Protein AF-A0A920TPE2-F1 (afdb_monomer_lite)

pLDDT: mean 81.35, std 20.42, range [31.58, 96.75]

Sequence (72 aa):
MFKRSHVTNGGKLGMRSYSANSFYRTLIEATGKEPEWNFNKYLIARNGEVKHFNQSIEPDGPELVKYIKELL

Secondary structure (DSSP, 8-state):
-------SS--TT-S---PPPHHHHHHHHHHS----STT-EEEE-TTS-EEEE-TTS-TT-HHHHHHHHHT-

Structure (mmCIF, N/CA/C/O backbone):
data_AF-A0A920TPE2-F1
#
_entry.id   AF-A0A920TPE2-F1
#
loop_
_atom_site.group_PDB
_atom_site.id
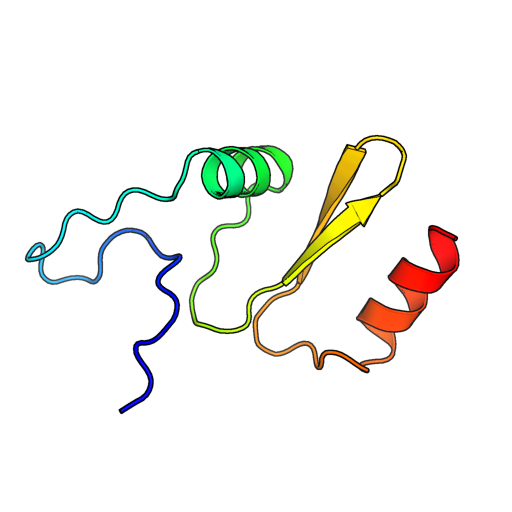_atom_site.type_symbol
_atom_site.label_atom_id
_atom_site.label_alt_id
_atom_site.label_comp_id
_atom_site.label_asym_id
_atom_site.label_entity_id
_atom_site.label_seq_id
_atom_site.pdbx_PDB_ins_code
_atom_site.Cartn_x
_atom_site.Cartn_y
_atom_site.Cartn_z
_atom_site.occupancy
_atom_site.B_iso_or_equiv
_atom_site.auth_seq_id
_atom_site.auth_comp_id
_atom_site.auth_asym_id
_atom_site.auth_atom_id
_atom_site.pdbx_PDB_model_num
ATOM 1 N N . MET A 1 1 ? 17.988 -21.328 1.138 1.00 34.41 1 MET A N 1
ATOM 2 C CA 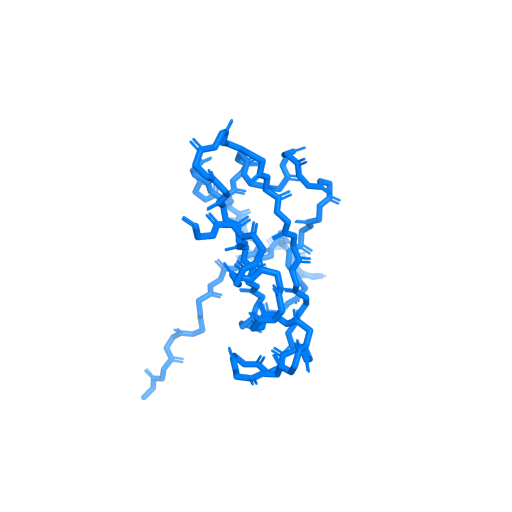. MET A 1 1 ? 18.269 -20.299 0.109 1.00 34.41 1 MET A CA 1
ATOM 3 C C . MET A 1 1 ? 16.946 -19.718 -0.378 1.00 34.41 1 MET A C 1
ATOM 5 O O . MET A 1 1 ? 16.284 -20.339 -1.197 1.00 34.41 1 MET A O 1
ATOM 9 N N . PHE A 1 2 ? 16.514 -18.573 0.152 1.00 31.58 2 PHE A N 1
ATOM 10 C CA . PHE A 1 2 ? 15.271 -17.927 -0.285 1.00 31.58 2 PHE A CA 1
ATOM 11 C C . PHE A 1 2 ? 15.558 -17.054 -1.516 1.00 31.58 2 PHE A C 1
ATOM 13 O O . PHE A 1 2 ? 16.280 -16.060 -1.423 1.00 31.58 2 PHE A O 1
ATOM 20 N N . LYS A 1 3 ? 15.044 -17.444 -2.690 1.00 37.72 3 LYS A N 1
ATOM 21 C CA . LYS A 1 3 ? 15.084 -16.602 -3.895 1.00 37.72 3 LYS A CA 1
ATOM 22 C C . LYS A 1 3 ? 14.190 -15.384 -3.644 1.00 37.72 3 LYS A C 1
ATOM 24 O O . LYS A 1 3 ? 12.982 -15.523 -3.505 1.00 37.72 3 LYS A O 1
ATOM 29 N N . ARG A 1 4 ? 14.815 -14.208 -3.546 1.00 43.03 4 ARG A N 1
ATOM 30 C CA . ARG A 1 4 ? 14.169 -12.893 -3.404 1.00 43.03 4 ARG A CA 1
ATOM 31 C C . ARG A 1 4 ? 13.101 -12.737 -4.496 1.00 43.03 4 ARG A C 1
ATOM 33 O O . ARG A 1 4 ? 13.388 -13.037 -5.653 1.00 43.03 4 ARG A O 1
ATOM 40 N N . SER A 1 5 ? 11.885 -12.336 -4.136 1.00 40.34 5 SER A N 1
ATOM 41 C CA . SER A 1 5 ? 10.814 -12.086 -5.104 1.00 40.34 5 SER A CA 1
ATOM 42 C C . SER A 1 5 ? 11.128 -10.780 -5.832 1.00 40.34 5 SER A C 1
ATOM 44 O O . SER A 1 5 ? 11.089 -9.703 -5.250 1.00 40.34 5 SER A O 1
ATOM 46 N N . HIS A 1 6 ? 11.562 -10.909 -7.083 1.00 53.66 6 HIS A N 1
ATOM 47 C CA . HIS A 1 6 ? 12.064 -9.829 -7.922 1.00 53.66 6 HIS A CA 1
ATOM 48 C C . HIS A 1 6 ? 10.884 -8.965 -8.389 1.00 53.66 6 HIS A C 1
ATOM 50 O O . HIS A 1 6 ? 9.959 -9.481 -9.013 1.00 53.66 6 HIS A O 1
ATOM 56 N N . VAL A 1 7 ? 10.888 -7.662 -8.108 1.00 52.78 7 VAL A N 1
ATOM 57 C CA . VAL A 1 7 ? 9.855 -6.750 -8.638 1.00 52.78 7 VAL A CA 1
ATOM 58 C C . VAL A 1 7 ? 10.450 -5.435 -9.170 1.00 52.78 7 VAL A C 1
ATOM 60 O O . VAL A 1 7 ? 9.706 -4.564 -9.588 1.00 52.78 7 VAL A O 1
ATOM 63 N N . THR A 1 8 ? 11.779 -5.294 -9.237 1.00 53.06 8 THR A N 1
ATOM 64 C CA . THR A 1 8 ? 12.419 -4.036 -9.658 1.00 53.06 8 THR A CA 1
ATOM 65 C C . THR A 1 8 ? 13.088 -4.175 -11.027 1.00 53.06 8 THR A C 1
ATOM 67 O O . THR A 1 8 ? 13.757 -5.176 -11.316 1.00 53.06 8 THR A O 1
ATOM 70 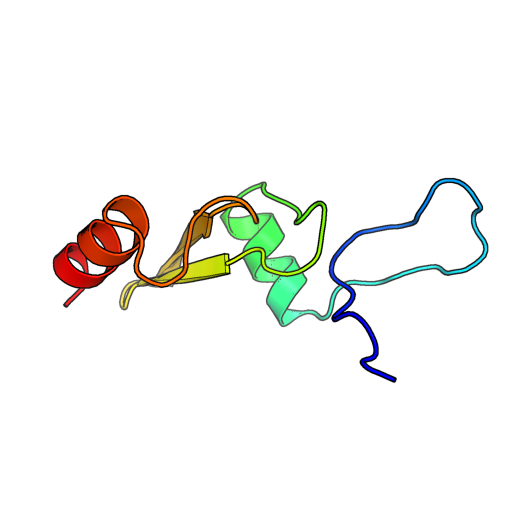N N . ASN A 1 9 ? 12.897 -3.181 -11.890 1.00 49.66 9 ASN A N 1
ATOM 71 C CA . ASN A 1 9 ? 13.601 -3.016 -13.149 1.00 49.66 9 ASN A CA 1
ATOM 72 C C . ASN A 1 9 ? 15.088 -2.791 -12.855 1.00 49.66 9 ASN A C 1
ATOM 74 O O . ASN A 1 9 ? 15.488 -1.789 -12.272 1.00 49.66 9 ASN A O 1
ATOM 78 N N . GLY A 1 10 ? 15.904 -3.752 -13.287 1.00 47.75 10 GLY A N 1
ATOM 79 C CA . GLY A 1 10 ? 17.292 -3.536 -13.691 1.00 47.75 10 GLY A CA 1
ATOM 80 C C . GLY A 1 10 ? 18.201 -2.846 -12.675 1.00 47.75 10 GLY A C 1
ATOM 81 O O . GLY A 1 10 ? 18.449 -1.646 -12.746 1.00 47.75 10 GLY A O 1
ATOM 82 N N . GLY A 1 11 ? 18.840 -3.637 -11.811 1.00 44.62 11 GLY A N 1
ATOM 83 C CA . GLY A 1 11 ? 20.045 -3.188 -11.118 1.00 44.62 11 GLY A CA 1
ATOM 84 C C . GLY A 1 11 ? 21.122 -2.711 -12.108 1.00 44.62 11 GLY A C 1
ATOM 85 O O . GLY A 1 11 ? 21.284 -3.284 -13.186 1.00 44.62 11 GLY A O 1
ATOM 86 N N . LYS A 1 12 ? 21.870 -1.687 -11.678 1.00 49.72 12 LYS A N 1
ATOM 87 C CA . LYS A 1 12 ? 22.965 -0.885 -12.283 1.00 49.72 12 LYS A CA 1
ATOM 88 C C . LYS A 1 12 ? 24.053 -1.602 -13.129 1.00 49.72 12 LYS A C 1
ATOM 90 O O . LYS A 1 12 ? 25.029 -0.974 -13.512 1.00 49.72 12 LYS A O 1
ATOM 95 N N . LEU A 1 13 ? 23.928 -2.897 -13.416 1.00 52.16 13 LEU A N 1
ATOM 96 C CA . LEU A 1 13 ? 24.932 -3.742 -14.076 1.00 52.16 13 LEU A CA 1
ATOM 97 C C . LEU A 1 13 ? 24.432 -4.472 -15.336 1.00 52.16 13 LEU A C 1
ATOM 99 O O . LEU A 1 13 ? 25.178 -5.269 -15.890 1.00 52.16 13 LEU A O 1
ATOM 103 N N . GLY A 1 14 ? 23.198 -4.240 -15.801 1.00 49.53 14 GLY A N 1
ATOM 104 C CA . GLY A 1 14 ? 22.744 -4.679 -17.135 1.00 49.53 14 GLY A CA 1
ATOM 105 C C . GLY A 1 14 ? 22.700 -6.196 -17.396 1.00 49.53 14 GLY A C 1
ATOM 106 O O . GLY A 1 14 ? 22.329 -6.611 -18.486 1.00 49.53 14 GLY A O 1
ATOM 107 N N . MET A 1 15 ? 23.029 -7.048 -16.419 1.00 50.84 15 MET A N 1
ATOM 108 C CA . MET A 1 15 ? 23.148 -8.501 -16.625 1.00 50.84 15 MET A CA 1
ATOM 109 C C . MET A 1 15 ? 21.824 -9.277 -16.524 1.00 50.84 15 MET A C 1
ATOM 111 O O . MET A 1 15 ? 21.812 -10.492 -16.708 1.00 50.84 15 MET A O 1
ATOM 115 N N . ARG A 1 16 ? 20.699 -8.605 -16.253 1.00 49.28 16 ARG A N 1
ATOM 116 C CA . ARG A 1 16 ? 19.350 -9.190 -16.302 1.00 49.28 16 ARG A CA 1
ATOM 117 C C . ARG A 1 16 ? 18.343 -8.126 -16.730 1.00 49.28 16 ARG A C 1
ATOM 119 O O . ARG A 1 16 ? 18.079 -7.201 -15.965 1.00 49.28 16 ARG A O 1
ATOM 126 N N . SER A 1 17 ? 17.755 -8.274 -17.916 1.00 50.25 17 SER A N 1
ATOM 127 C CA . SER A 1 17 ? 16.513 -7.578 -18.251 1.00 50.25 17 SER A CA 1
ATOM 128 C C . SER A 1 17 ? 15.399 -8.204 -17.412 1.00 50.25 17 SER A C 1
ATOM 130 O O . SER A 1 17 ? 15.006 -9.352 -17.614 1.00 50.25 17 SER A O 1
ATOM 132 N N . TYR A 1 18 ? 14.950 -7.486 -16.386 1.00 61.38 18 TYR A N 1
ATOM 133 C CA . TYR A 1 18 ? 13.821 -7.924 -15.579 1.00 61.38 18 TYR A CA 1
ATOM 134 C C . TYR A 1 18 ? 12.564 -7.274 -16.138 1.00 61.38 18 TYR A C 1
ATOM 136 O O . TYR A 1 18 ? 12.459 -6.056 -16.150 1.00 61.38 18 TYR A O 1
ATOM 144 N N . SER A 1 19 ? 11.640 -8.084 -16.647 1.00 71.38 19 SER A N 1
ATOM 145 C CA . SER A 1 19 ? 10.315 -7.614 -17.035 1.00 71.38 19 SER A CA 1
ATOM 146 C C . SER A 1 19 ? 9.350 -8.003 -15.928 1.00 71.38 19 SER A C 1
ATOM 148 O O . SER A 1 19 ? 9.215 -9.187 -15.609 1.00 71.38 19 SER A O 1
ATOM 150 N N . ALA A 1 20 ? 8.692 -7.014 -15.326 1.00 76.06 20 ALA A N 1
ATOM 151 C CA . ALA A 1 20 ? 7.615 -7.289 -14.391 1.00 76.06 20 ALA A CA 1
ATOM 152 C C . ALA A 1 20 ? 6.517 -8.117 -15.087 1.00 76.06 20 ALA A C 1
ATOM 154 O O . ALA A 1 20 ? 6.145 -7.861 -16.239 1.00 76.06 20 ALA A O 1
ATOM 155 N N . ASN A 1 21 ? 5.979 -9.117 -14.381 1.00 88.00 21 ASN A N 1
ATOM 156 C CA . ASN A 1 21 ? 4.807 -9.861 -14.850 1.00 88.00 21 ASN A CA 1
ATOM 157 C C . ASN A 1 21 ? 3.679 -8.868 -15.206 1.00 88.00 21 ASN A C 1
ATOM 159 O O . ASN A 1 21 ? 3.580 -7.805 -14.591 1.00 88.00 21 ASN A O 1
ATOM 163 N N . SER A 1 22 ? 2.853 -9.190 -16.208 1.00 91.69 22 SER A N 1
ATOM 164 C CA . SER A 1 22 ? 1.746 -8.332 -16.657 1.00 91.69 22 SER A CA 1
ATOM 165 C C . SER A 1 22 ? 0.869 -7.836 -15.507 1.00 91.69 22 SER A C 1
ATOM 167 O O . SER A 1 22 ? 0.546 -6.656 -15.483 1.00 91.69 22 SER A O 1
ATOM 169 N N . PHE A 1 23 ? 0.579 -8.678 -14.511 1.00 92.69 23 PHE A N 1
ATOM 170 C CA . PHE A 1 23 ? -0.187 -8.264 -13.333 1.00 92.69 23 PHE A CA 1
ATOM 171 C C . PHE A 1 23 ? 0.488 -7.119 -12.560 1.00 92.69 23 PHE A C 1
ATOM 173 O O . PHE A 1 23 ? -0.131 -6.092 -12.300 1.00 92.69 23 PHE A O 1
ATOM 180 N N . TYR A 1 24 ? 1.779 -7.255 -12.238 1.00 91.00 24 TYR A N 1
ATOM 181 C CA . TYR A 1 24 ? 2.515 -6.212 -11.518 1.00 91.00 24 TYR A CA 1
ATOM 182 C C . TYR A 1 24 ? 2.734 -4.956 -12.359 1.00 91.00 24 TYR A C 1
ATOM 184 O O . TYR A 1 24 ? 2.731 -3.868 -11.795 1.00 91.00 24 TYR A O 1
ATOM 192 N N . ARG A 1 25 ? 2.867 -5.074 -13.688 1.00 91.69 25 ARG A N 1
ATOM 193 C CA . ARG A 1 25 ? 2.897 -3.901 -14.577 1.00 91.69 25 ARG A CA 1
ATOM 194 C C . ARG A 1 25 ? 1.630 -3.070 -14.435 1.00 91.69 25 ARG A C 1
ATOM 196 O O . ARG A 1 25 ? 1.737 -1.875 -14.203 1.00 91.69 25 ARG A O 1
ATOM 203 N N . THR A 1 26 ? 0.461 -3.707 -14.444 1.00 94.44 26 THR A N 1
ATOM 204 C CA . THR A 1 26 ? -0.814 -3.007 -14.240 1.00 94.44 26 THR A CA 1
ATOM 205 C C . THR A 1 26 ? -0.895 -2.336 -12.866 1.00 94.44 26 THR A C 1
ATOM 207 O O . THR A 1 26 ? -1.384 -1.217 -12.765 1.00 94.44 26 THR A O 1
ATOM 210 N N . LEU A 1 27 ? -0.375 -2.963 -11.804 1.00 95.19 27 LEU A N 1
ATOM 211 C CA . LEU A 1 27 ? -0.335 -2.342 -10.470 1.00 95.19 27 LEU A CA 1
ATOM 212 C C . LEU A 1 27 ? 0.619 -1.139 -10.404 1.00 95.19 27 LEU A C 1
ATOM 214 O O . LEU A 1 27 ? 0.303 -0.130 -9.769 1.00 95.19 27 LEU A O 1
ATOM 218 N N . ILE A 1 28 ? 1.776 -1.231 -11.063 1.00 93.69 28 ILE A N 1
ATOM 219 C CA . ILE A 1 28 ? 2.743 -0.132 -11.171 1.00 93.69 28 ILE A CA 1
ATOM 220 C C . ILE A 1 28 ? 2.136 1.019 -11.976 1.00 93.69 28 ILE A C 1
ATOM 222 O O . ILE A 1 28 ? 2.223 2.160 -11.542 1.00 93.69 28 ILE A O 1
ATOM 226 N N . GLU A 1 29 ? 1.474 0.735 -13.097 1.00 93.69 29 GLU A N 1
ATOM 227 C CA . GLU A 1 29 ? 0.770 1.730 -13.916 1.00 93.69 29 GLU A CA 1
ATOM 228 C C . GLU A 1 29 ? -0.367 2.406 -13.138 1.00 93.69 29 GLU A C 1
ATOM 230 O O . GLU A 1 29 ? -0.484 3.628 -13.167 1.00 93.69 29 GLU A O 1
ATOM 235 N N . ALA A 1 30 ? -1.160 1.634 -12.387 1.00 95.38 30 ALA A N 1
ATOM 236 C CA . ALA A 1 30 ? -2.273 2.156 -11.595 1.00 95.38 30 ALA A CA 1
ATOM 237 C C . ALA A 1 30 ? -1.820 3.066 -10.441 1.00 95.38 30 ALA A C 1
ATOM 239 O O . ALA A 1 30 ? -2.531 3.996 -10.071 1.00 95.38 30 ALA A O 1
ATOM 240 N N . THR A 1 31 ? -0.648 2.803 -9.857 1.00 94.94 31 THR A N 1
ATOM 241 C CA . THR A 1 31 ? -0.153 3.533 -8.674 1.00 94.94 31 THR A CA 1
ATOM 242 C C . THR A 1 31 ? 0.948 4.546 -8.983 1.00 94.94 31 THR A C 1
ATOM 244 O O . THR A 1 31 ? 1.258 5.391 -8.144 1.00 94.94 31 THR A O 1
ATOM 247 N N . GLY A 1 32 ? 1.594 4.439 -10.145 1.00 94.00 32 GLY A N 1
ATOM 248 C CA . GLY A 1 32 ? 2.842 5.133 -10.459 1.00 94.00 32 GLY A CA 1
ATOM 249 C C . GLY A 1 32 ? 4.013 4.741 -9.547 1.00 94.00 32 GLY A C 1
ATOM 250 O O . GLY A 1 32 ? 5.003 5.472 -9.479 1.00 94.00 32 GLY A O 1
ATOM 251 N N . LYS A 1 33 ? 3.901 3.639 -8.790 1.00 90.00 33 LYS A N 1
ATOM 252 C CA . LYS A 1 33 ? 4.903 3.203 -7.811 1.00 90.00 33 LYS A CA 1
ATOM 253 C C . LYS A 1 33 ? 5.482 1.859 -8.203 1.00 90.00 33 LYS A C 1
ATOM 255 O O . LYS A 1 33 ? 4.798 0.837 -8.167 1.00 90.00 33 LYS A O 1
ATOM 260 N N . GLU A 1 34 ? 6.767 1.874 -8.528 1.00 87.50 34 GLU A N 1
ATOM 261 C CA . GLU A 1 34 ? 7.572 0.675 -8.696 1.00 87.50 34 GLU A CA 1
ATOM 262 C C . GLU A 1 34 ? 8.186 0.279 -7.345 1.00 87.50 34 GLU A C 1
ATOM 264 O O . GLU A 1 34 ? 8.627 1.150 -6.590 1.00 87.50 34 GLU A O 1
ATOM 269 N N . PRO A 1 35 ? 8.204 -1.011 -6.987 1.00 87.19 35 PRO A N 1
ATOM 270 C CA . PRO A 1 35 ? 8.846 -1.434 -5.759 1.00 87.19 35 PRO A CA 1
ATOM 271 C C . PRO A 1 35 ? 10.361 -1.298 -5.879 1.00 87.19 35 PRO A C 1
ATOM 273 O O . PRO A 1 35 ? 10.949 -1.602 -6.909 1.00 87.19 35 PRO A O 1
ATOM 276 N N . GLU A 1 36 ? 10.999 -0.870 -4.797 1.00 82.88 36 GLU A N 1
ATOM 277 C CA . GLU A 1 36 ? 12.454 -0.668 -4.742 1.00 82.88 36 GLU A CA 1
ATOM 278 C C . GLU A 1 36 ? 13.183 -1.888 -4.154 1.00 82.88 36 GLU A C 1
ATOM 280 O O . GLU A 1 36 ? 14.365 -2.122 -4.417 1.00 82.88 36 GLU A O 1
ATOM 285 N N . TRP A 1 37 ? 12.469 -2.703 -3.372 1.00 83.94 37 TRP A N 1
ATOM 286 C CA . TRP A 1 37 ? 12.997 -3.892 -2.711 1.00 83.94 37 TRP A CA 1
ATOM 287 C C . TRP A 1 37 ? 11.931 -4.975 -2.522 1.00 83.94 37 TRP A C 1
ATOM 289 O O . TRP A 1 37 ? 10.759 -4.822 -2.874 1.00 83.94 37 TRP A O 1
ATOM 299 N N . ASN A 1 38 ? 12.327 -6.091 -1.912 1.00 88.31 38 ASN A N 1
ATOM 300 C CA . ASN A 1 38 ? 11.369 -7.087 -1.440 1.00 88.31 38 ASN A CA 1
ATOM 301 C C . ASN A 1 38 ? 10.414 -6.480 -0.398 1.00 88.31 38 ASN A C 1
ATOM 303 O O . ASN A 1 38 ? 10.789 -5.554 0.318 1.00 88.31 38 ASN A O 1
ATOM 307 N N . PHE A 1 39 ? 9.232 -7.085 -0.256 1.00 89.50 39 PHE A N 1
ATOM 308 C CA . PHE A 1 39 ? 8.202 -6.734 0.736 1.00 89.50 39 PHE A CA 1
ATOM 309 C C . PHE A 1 39 ? 7.467 -5.408 0.500 1.00 89.50 39 PHE A C 1
ATOM 311 O O . PHE A 1 39 ? 6.848 -4.875 1.417 1.00 89.50 39 PHE A O 1
ATOM 318 N N . ASN A 1 40 ? 7.453 -4.911 -0.734 1.00 93.62 40 ASN A N 1
ATOM 319 C CA . ASN A 1 40 ? 6.475 -3.912 -1.163 1.00 93.62 40 ASN A CA 1
ATOM 320 C C . ASN A 1 40 ? 5.081 -4.544 -1.285 1.00 93.62 40 ASN A C 1
ATOM 322 O O . ASN A 1 40 ? 4.956 -5.732 -1.594 1.0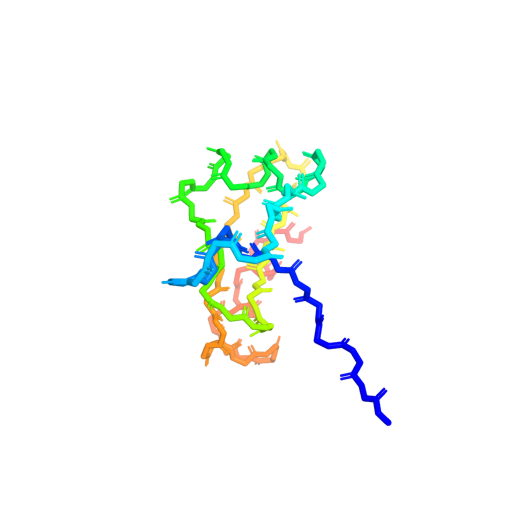0 93.62 40 ASN A O 1
ATOM 326 N N . LYS A 1 41 ? 4.040 -3.759 -1.015 1.00 95.56 41 LYS A N 1
ATOM 327 C CA . LYS A 1 41 ? 2.667 -4.251 -0.872 1.00 95.56 41 LYS A CA 1
ATOM 328 C C . LYS A 1 41 ? 1.740 -3.396 -1.730 1.00 95.56 41 LYS A C 1
ATOM 330 O O . LYS A 1 41 ? 1.900 -2.180 -1.801 1.00 95.56 41 LYS A O 1
ATOM 335 N N . TYR A 1 42 ? 0.766 -4.043 -2.356 1.00 95.94 42 TYR A N 1
ATOM 336 C CA . TYR A 1 42 ? -0.324 -3.381 -3.065 1.00 95.94 42 TYR A CA 1
ATOM 337 C C . TYR A 1 42 ? -1.636 -3.831 -2.436 1.00 95.94 42 TYR A C 1
ATOM 339 O O . TYR A 1 42 ? -1.862 -5.031 -2.278 1.00 95.94 42 TYR A O 1
ATOM 347 N N . LEU A 1 43 ? -2.478 -2.874 -2.069 1.00 96.44 43 LEU A N 1
ATOM 348 C CA . LEU A 1 43 ? -3.835 -3.114 -1.602 1.00 96.44 43 LEU A CA 1
ATOM 349 C C . LEU A 1 43 ? -4.793 -2.798 -2.746 1.00 96.44 43 LEU A C 1
ATOM 351 O O . LEU A 1 43 ? -4.713 -1.714 -3.320 1.00 96.44 43 LEU A O 1
ATOM 355 N N . ILE A 1 44 ? -5.663 -3.749 -3.079 1.00 96.69 44 ILE A N 1
ATOM 356 C CA . ILE A 1 44 ? -6.633 -3.633 -4.170 1.00 96.69 44 ILE A CA 1
ATOM 357 C C . ILE A 1 44 ? -8.028 -3.641 -3.550 1.00 96.69 44 ILE A C 1
ATOM 359 O O . ILE A 1 44 ? -8.418 -4.613 -2.902 1.00 96.69 44 ILE A O 1
ATOM 363 N N . ALA A 1 45 ? -8.764 -2.550 -3.728 1.00 96.62 45 ALA A N 1
ATOM 364 C CA . ALA A 1 45 ? -10.135 -2.401 -3.268 1.00 96.62 45 ALA A CA 1
ATOM 365 C C . ALA A 1 45 ? -11.127 -3.139 -4.182 1.00 96.62 45 ALA A C 1
ATOM 367 O O . ALA A 1 45 ? -10.830 -3.450 -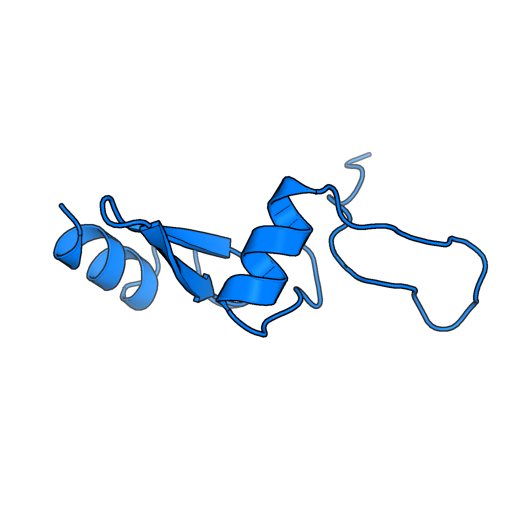5.336 1.00 96.62 45 ALA A O 1
ATOM 368 N N . ARG A 1 46 ? -12.353 -3.382 -3.694 1.00 95.81 46 ARG A N 1
ATOM 369 C CA . ARG A 1 46 ? -13.404 -4.075 -4.472 1.00 95.81 46 ARG A CA 1
ATOM 370 C C . ARG A 1 46 ? -13.800 -3.336 -5.757 1.00 95.81 46 ARG A C 1
ATOM 372 O O . ARG A 1 46 ? -14.236 -3.971 -6.709 1.00 95.81 46 ARG A O 1
ATOM 379 N N . ASN A 1 47 ? -13.656 -2.011 -5.775 1.00 94.88 47 ASN A N 1
ATOM 380 C CA . ASN A 1 47 ? -13.909 -1.156 -6.939 1.00 94.88 47 ASN A CA 1
ATOM 381 C C . ASN A 1 47 ? -12.723 -1.104 -7.927 1.00 94.88 47 ASN A C 1
ATOM 383 O O . ASN A 1 47 ? -12.820 -0.427 -8.946 1.00 94.88 47 ASN A O 1
ATOM 387 N N . GLY A 1 48 ? -11.614 -1.791 -7.632 1.00 94.94 48 GLY A N 1
ATOM 388 C CA . GLY A 1 48 ? -10.405 -1.797 -8.454 1.00 94.94 48 GLY A CA 1
ATOM 389 C C . GLY A 1 48 ? -9.397 -0.686 -8.143 1.00 94.94 48 GLY A C 1
ATOM 390 O O . GLY A 1 48 ? -8.363 -0.635 -8.803 1.00 94.94 48 GLY A O 1
ATOM 391 N N . GLU A 1 49 ? -9.642 0.178 -7.151 1.00 95.69 49 GLU A N 1
ATOM 392 C CA . GLU A 1 49 ? -8.641 1.153 -6.702 1.00 95.69 49 GLU A CA 1
ATOM 393 C C . GLU A 1 49 ? -7.422 0.436 -6.103 1.00 95.69 49 GLU A C 1
ATOM 395 O O . GLU A 1 49 ? -7.562 -0.512 -5.324 1.00 95.69 49 GLU A O 1
ATOM 400 N N . VAL A 1 50 ? -6.218 0.887 -6.467 1.00 96.75 50 VAL A N 1
ATOM 401 C CA . VAL A 1 50 ? -4.958 0.286 -6.020 1.00 96.75 50 VAL A CA 1
ATOM 402 C C . VAL A 1 50 ? -4.153 1.297 -5.217 1.00 96.75 50 VAL A C 1
ATOM 404 O O . VAL A 1 50 ? -3.890 2.406 -5.678 1.00 96.75 50 VAL A O 1
ATOM 407 N N . LYS A 1 51 ? -3.686 0.884 -4.037 1.00 96.00 51 LYS A N 1
ATOM 408 C CA . LYS A 1 51 ? -2.789 1.668 -3.183 1.00 96.00 51 LYS A CA 1
ATOM 409 C C . LYS A 1 51 ? -1.483 0.924 -2.926 1.00 96.00 51 LYS A C 1
ATOM 411 O O . LYS A 1 51 ? -1.493 -0.259 -2.590 1.00 96.00 51 LYS A O 1
ATOM 416 N N . HIS A 1 52 ? -0.356 1.619 -3.068 1.00 96.06 52 HIS A N 1
ATOM 417 C CA . HIS A 1 52 ? 0.982 1.082 -2.796 1.00 96.06 52 HIS A CA 1
ATOM 418 C C . HIS A 1 52 ? 1.445 1.416 -1.374 1.00 96.06 52 HIS A C 1
ATOM 420 O O . HIS A 1 52 ? 1.233 2.528 -0.891 1.00 96.06 52 HIS A O 1
ATOM 426 N N . PHE A 1 53 ? 2.114 0.453 -0.740 1.00 95.25 53 PHE A N 1
ATOM 427 C CA . PHE A 1 53 ? 2.843 0.617 0.513 1.00 95.25 53 PHE A CA 1
ATOM 428 C C . PHE A 1 53 ? 4.269 0.093 0.331 1.00 95.25 53 PHE A C 1
ATOM 430 O O . PHE A 1 53 ? 4.492 -1.011 -0.183 1.00 95.25 53 PHE A O 1
ATOM 437 N N . ASN A 1 54 ? 5.245 0.886 0.767 1.00 93.00 54 ASN A N 1
ATOM 438 C CA . ASN A 1 54 ? 6.654 0.540 0.622 1.00 93.00 54 ASN A CA 1
ATOM 439 C C . ASN A 1 54 ? 7.076 -0.603 1.574 1.00 93.00 54 ASN A C 1
ATOM 441 O O . ASN A 1 54 ? 6.307 -1.067 2.422 1.00 93.00 54 ASN A O 1
ATOM 445 N 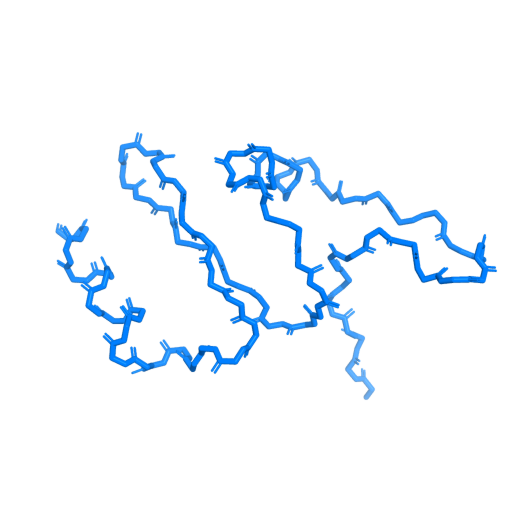N . GLN A 1 55 ? 8.328 -1.056 1.457 1.00 92.69 55 GLN A N 1
ATOM 446 C CA . GLN A 1 55 ? 8.836 -2.153 2.290 1.00 92.69 55 GLN A CA 1
ATOM 447 C C . GLN A 1 55 ? 8.879 -1.868 3.799 1.00 92.69 55 GLN A C 1
ATOM 449 O O . GLN A 1 55 ? 8.876 -2.823 4.566 1.00 92.69 55 GLN A O 1
ATOM 454 N N . SER A 1 56 ? 8.918 -0.598 4.223 1.00 93.12 56 SER A N 1
ATOM 455 C CA . SER A 1 56 ? 9.008 -0.227 5.645 1.00 93.12 56 SER A CA 1
ATOM 456 C C . SER A 1 56 ? 7.676 -0.282 6.390 1.00 93.12 56 SER A C 1
ATOM 458 O O . SER A 1 56 ? 7.671 -0.228 7.614 1.00 93.12 56 SER A O 1
ATOM 460 N N . ILE A 1 57 ? 6.551 -0.390 5.678 1.00 94.44 57 ILE A N 1
ATOM 461 C CA . ILE A 1 57 ? 5.248 -0.561 6.321 1.00 94.44 57 ILE A CA 1
ATOM 462 C C . ILE A 1 57 ? 5.090 -2.016 6.741 1.00 94.44 57 ILE A C 1
ATOM 464 O O . ILE A 1 57 ? 5.077 -2.905 5.887 1.00 94.44 57 ILE A O 1
ATOM 468 N N . GLU A 1 58 ? 4.948 -2.261 8.040 1.00 94.25 58 GLU A N 1
ATOM 469 C CA . GLU A 1 58 ? 4.711 -3.605 8.563 1.00 94.25 58 GLU A CA 1
ATOM 470 C C . GLU A 1 58 ? 3.352 -4.162 8.095 1.00 94.25 58 GLU A C 1
ATOM 472 O O . GLU A 1 58 ? 2.393 -3.399 7.937 1.00 94.25 58 GLU A O 1
ATOM 477 N N . PRO A 1 59 ? 3.230 -5.482 7.853 1.00 91.25 59 PRO A N 1
ATOM 478 C CA . PRO A 1 59 ? 1.977 -6.099 7.408 1.00 91.25 59 PRO A CA 1
ATOM 479 C C . PRO A 1 59 ? 0.786 -5.893 8.360 1.00 91.25 59 PRO A C 1
ATOM 481 O O . PRO A 1 59 ? -0.356 -5.852 7.908 1.00 91.25 59 PRO A O 1
ATOM 484 N N . ASP A 1 60 ? 1.047 -5.758 9.659 1.00 93.75 60 ASP A N 1
ATOM 485 C CA . ASP A 1 60 ? 0.084 -5.465 10.729 1.00 93.75 60 ASP A CA 1
ATOM 486 C C . ASP A 1 60 ? 0.166 -4.007 11.217 1.00 93.75 60 ASP A C 1
ATOM 488 O O . ASP A 1 60 ? -0.492 -3.622 12.187 1.00 93.75 60 ASP A O 1
ATOM 492 N N . GLY A 1 61 ? 0.944 -3.175 10.519 1.00 94.69 61 GLY A N 1
ATOM 493 C CA . GLY A 1 61 ? 1.108 -1.768 10.836 1.00 94.69 61 GLY A CA 1
ATOM 494 C C . GLY A 1 61 ? -0.231 -1.020 10.816 1.00 94.69 61 GLY A C 1
ATOM 495 O O . GLY A 1 61 ? -1.094 -1.295 9.972 1.00 94.69 61 GLY A O 1
ATOM 496 N N . PRO A 1 62 ? -0.417 -0.029 11.709 1.00 95.62 62 PRO A N 1
ATOM 497 C CA . PRO A 1 62 ? -1.697 0.657 11.876 1.00 95.62 62 PRO A CA 1
ATOM 498 C C . PRO A 1 62 ? -2.168 1.352 10.596 1.00 95.62 62 PRO A C 1
ATOM 500 O O . PRO A 1 62 ? -3.370 1.437 10.360 1.00 95.62 62 PRO A O 1
ATOM 503 N N . GLU A 1 63 ? -1.239 1.811 9.752 1.00 94.00 63 GLU A N 1
ATOM 504 C CA . GLU A 1 63 ? -1.558 2.423 8.464 1.00 94.00 63 GLU A CA 1
ATOM 505 C C . GLU A 1 63 ? -2.238 1.425 7.516 1.00 94.00 63 GLU A C 1
ATOM 507 O O . GLU A 1 63 ? -3.359 1.667 7.074 1.00 94.00 63 GLU A O 1
ATOM 512 N N . LEU A 1 64 ? -1.603 0.282 7.243 1.00 95.25 64 LEU A N 1
ATOM 513 C CA . LEU A 1 64 ? -2.141 -0.719 6.320 1.00 95.25 64 LEU A CA 1
ATOM 514 C C . LEU A 1 64 ? -3.455 -1.313 6.841 1.00 95.25 64 LEU A C 1
ATOM 516 O O . LEU A 1 64 ? -4.427 -1.422 6.093 1.00 95.25 64 LEU A O 1
ATOM 520 N N . VAL A 1 65 ? -3.515 -1.640 8.135 1.00 96.62 65 VAL A N 1
ATOM 521 C CA . VAL A 1 65 ? -4.723 -2.189 8.766 1.00 96.62 65 VAL A CA 1
ATOM 522 C C . VAL A 1 65 ? -5.885 -1.199 8.702 1.00 96.62 65 VAL A C 1
ATOM 524 O O . VAL A 1 65 ? -7.019 -1.614 8.457 1.00 96.62 65 VAL A O 1
ATOM 527 N N . LYS A 1 66 ? -5.630 0.102 8.898 1.00 96.31 66 LYS A N 1
ATOM 528 C CA . LYS A 1 66 ? -6.658 1.140 8.763 1.00 96.31 66 LYS A CA 1
ATOM 529 C C . LYS A 1 66 ? -7.255 1.138 7.354 1.00 96.31 66 LYS A C 1
ATOM 531 O O . LYS A 1 66 ? -8.471 1.042 7.237 1.00 96.31 66 LYS A O 1
ATOM 536 N N . TYR A 1 67 ? -6.419 1.155 6.314 1.00 95.44 67 TYR A N 1
ATOM 537 C CA . TYR A 1 67 ? -6.905 1.117 4.930 1.00 95.44 67 TYR A CA 1
ATOM 538 C C . TYR A 1 67 ? -7.681 -0.163 4.618 1.00 95.44 67 TYR A C 1
ATOM 540 O O . TYR A 1 67 ? -8.722 -0.097 3.979 1.00 95.44 67 TYR A O 1
ATOM 548 N N . ILE A 1 68 ? -7.228 -1.327 5.094 1.00 95.94 68 ILE A N 1
ATOM 549 C CA . ILE A 1 68 ? -7.976 -2.579 4.907 1.00 95.94 68 ILE A CA 1
ATOM 550 C C . ILE A 1 68 ? -9.377 -2.461 5.516 1.00 95.94 68 ILE A C 1
ATOM 552 O O . ILE A 1 68 ? -10.351 -2.830 4.868 1.00 95.94 68 ILE A O 1
ATOM 556 N N . LYS A 1 69 ? -9.492 -1.919 6.735 1.00 96.25 69 LYS A N 1
ATOM 557 C CA . LYS A 1 69 ? -10.783 -1.748 7.418 1.00 96.25 69 LYS A CA 1
ATOM 558 C C . LYS A 1 69 ? -11.717 -0.770 6.706 1.00 96.25 69 LYS A C 1
ATOM 560 O O . LYS A 1 69 ? -12.919 -0.987 6.736 1.00 96.25 69 LYS A O 1
ATOM 565 N N . GLU A 1 70 ? -11.184 0.272 6.074 1.00 95.00 70 GLU A N 1
ATOM 566 C CA . GLU A 1 70 ? -11.972 1.232 5.284 1.00 95.00 70 GLU A CA 1
ATOM 567 C C . GLU A 1 70 ? -12.559 0.611 4.000 1.00 95.00 70 GLU A C 1
ATOM 569 O O . GLU A 1 70 ? -13.520 1.144 3.453 1.00 95.00 70 GLU A O 1
ATOM 574 N N . LEU A 1 71 ? -12.007 -0.515 3.530 1.00 93.50 71 LEU A N 1
ATOM 575 C CA . LEU A 1 71 ? -12.421 -1.202 2.299 1.00 93.50 71 LEU A CA 1
ATOM 576 C C . LEU A 1 71 ? -13.355 -2.409 2.518 1.00 93.50 71 LEU A C 1
ATOM 578 O O . LEU A 1 71 ? -13.764 -3.042 1.534 1.00 93.50 71 LEU A O 1
ATOM 582 N N . LEU A 1 72 ? -13.642 -2.776 3.772 1.00 90.56 72 LEU A N 1
ATOM 583 C CA . LEU A 1 72 ? -14.480 -3.931 4.119 1.00 90.56 72 LEU A CA 1
ATOM 584 C C . LEU A 1 72 ? -15.970 -3.632 3.986 1.00 90.56 72 LEU A C 1
ATOM 586 O O . LEU A 1 72 ? -16.622 -4.479 3.318 1.00 90.56 72 LEU A O 1
#

Foldseek 3Di:
DDDFPDFDADDPPPPDGDDHDPVSVVLCVLEVDGAPGGQKDWDAAPVGRIDTDYNPADPPHPVNVVVVVVRD

Radius of gyration: 13.79 Å; chains: 1; bounding box: 39×25×30 Å